Protein AF-A0A6J4XDN1-F1 (afdb_monomer_lite)

Foldseek 3Di:
DFFDFPDKDFLACLPPDPVQVQQAADCPDPLNNQAGDDQWDQPPPDIDGAQHLAAAPVSHRLVVCSCVVVVDRIDTDGPFAADQAPVDDDDDVVLCVFADDDDDDHDDGDVVSVVVVVVVCCVVPVDGDYNDHHPPSPDRDHDNSDD

Secondary structure (DSSP, 8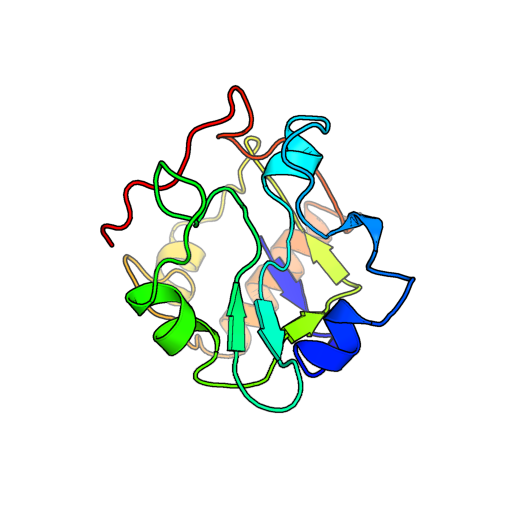-state):
-EEE--EEE-HHHHHH-GGGGGGS--TTS-HHHHH-S--EEE-SSSEEEPSSTTS-TTS---HHHHHHHTSS--EEE-SEEEE-GGG-----HHHHHHTPPPSSS-----HHHHHHHHHHHHHH--S-EE-S--TTTTS-----S--

Structure (mmCIF, N/CA/C/O backbone):
data_AF-A0A6J4XDN1-F1
#
_entry.id   AF-A0A6J4XDN1-F1
#
loop_
_atom_site.group_PDB
_atom_site.id
_atom_site.type_symbol
_atom_site.label_atom_id
_atom_site.label_alt_id
_atom_site.label_comp_id
_atom_site.label_asym_id
_atom_site.label_entity_id
_atom_site.label_seq_id
_atom_site.pdbx_PDB_ins_code
_atom_site.Cartn_x
_atom_site.Cartn_y
_atom_site.Cartn_z
_atom_site.occupancy
_atom_site.B_iso_or_equiv
_atom_site.auth_seq_id
_atom_site.auth_comp_id
_atom_site.auth_asym_id
_atom_site.auth_atom_id
_atom_site.pdbx_PDB_model_num
ATOM 1 N N . MET A 1 1 ? 3.852 0.617 -8.320 1.00 87.31 1 MET A N 1
ATOM 2 C CA . MET A 1 1 ? 4.754 0.298 -7.193 1.00 87.31 1 MET A CA 1
ATOM 3 C C . MET A 1 1 ? 5.442 -1.016 -7.495 1.00 87.31 1 MET A C 1
ATOM 5 O O . MET A 1 1 ? 4.834 -1.852 -8.152 1.00 87.31 1 MET A O 1
ATOM 9 N N . ILE A 1 2 ? 6.675 -1.185 -7.034 1.00 92.81 2 ILE A N 1
ATOM 10 C CA . ILE A 1 2 ? 7.429 -2.442 -7.093 1.00 92.81 2 ILE A CA 1
ATOM 11 C C . ILE A 1 2 ? 8.088 -2.615 -5.739 1.00 92.81 2 ILE A C 1
ATOM 13 O O . ILE A 1 2 ? 8.571 -1.631 -5.193 1.00 92.81 2 ILE A O 1
ATOM 17 N N . MET A 1 3 ? 8.082 -3.816 -5.177 1.00 95.38 3 MET A N 1
ATOM 18 C CA . MET A 1 3 ? 8.664 -4.064 -3.861 1.00 95.38 3 MET A CA 1
ATOM 19 C C . MET A 1 3 ? 9.142 -5.507 -3.742 1.00 95.38 3 MET A C 1
ATOM 21 O O . MET A 1 3 ? 8.497 -6.415 -4.270 1.00 95.38 3 MET A O 1
ATOM 25 N N . ARG A 1 4 ? 10.235 -5.722 -3.008 1.00 95.06 4 ARG A N 1
ATOM 26 C CA . ARG A 1 4 ? 10.609 -7.043 -2.492 1.00 95.06 4 ARG A CA 1
ATOM 27 C C . ARG A 1 4 ? 10.085 -7.181 -1.068 1.00 95.06 4 ARG A C 1
ATOM 29 O O . ARG A 1 4 ? 10.418 -6.366 -0.208 1.00 95.06 4 ARG A O 1
ATOM 36 N N . ILE A 1 5 ? 9.272 -8.203 -0.812 1.00 96.88 5 ILE A N 1
ATOM 37 C CA . ILE A 1 5 ? 8.761 -8.482 0.537 1.00 96.88 5 ILE A CA 1
ATOM 38 C C . ILE A 1 5 ? 9.956 -8.806 1.438 1.00 96.88 5 ILE A C 1
ATOM 40 O O . ILE A 1 5 ? 10.742 -9.699 1.130 1.00 96.88 5 ILE A O 1
ATOM 44 N N . SER A 1 6 ? 10.106 -8.046 2.518 1.00 97.50 6 SER A N 1
ATOM 45 C CA . SER A 1 6 ? 11.158 -8.221 3.523 1.00 97.50 6 SER A CA 1
ATOM 46 C C . SER A 1 6 ? 10.655 -9.020 4.723 1.00 97.50 6 SER A C 1
ATOM 48 O O . SER A 1 6 ? 11.388 -9.830 5.275 1.00 97.50 6 SER A O 1
ATOM 50 N N . GLU A 1 7 ? 9.396 -8.817 5.102 1.00 97.25 7 GLU A N 1
ATOM 51 C CA . GLU A 1 7 ? 8.758 -9.484 6.236 1.00 97.25 7 GLU A CA 1
ATOM 52 C C . GLU A 1 7 ? 7.245 -9.591 5.998 1.00 97.25 7 GLU A C 1
ATOM 54 O O . GLU A 1 7 ? 6.647 -8.815 5.241 1.00 97.25 7 GLU A O 1
ATOM 59 N N . LYS A 1 8 ? 6.633 -10.576 6.653 1.00 98.06 8 LYS A N 1
ATOM 60 C CA . LYS A 1 8 ? 5.185 -10.739 6.751 1.00 98.06 8 LYS A CA 1
ATOM 61 C C . LYS A 1 8 ? 4.832 -10.750 8.231 1.00 98.06 8 LYS A C 1
ATOM 63 O O . LYS A 1 8 ? 5.318 -11.623 8.944 1.00 98.06 8 LYS A O 1
ATOM 68 N N . ILE A 1 9 ? 3.988 -9.820 8.652 1.00 98.06 9 ILE A N 1
ATOM 69 C CA . ILE A 1 9 ? 3.528 -9.682 10.040 1.00 98.06 9 ILE A CA 1
ATOM 70 C C . ILE A 1 9 ? 1.999 -9.693 10.080 1.00 98.06 9 ILE A C 1
ATOM 72 O O . ILE A 1 9 ? 1.356 -9.530 9.048 1.00 98.06 9 ILE A O 1
ATOM 76 N N . SER A 1 10 ? 1.397 -9.903 11.240 1.00 98.19 10 SER A N 1
ATOM 77 C CA . SER A 1 10 ? -0.050 -9.768 11.443 1.00 98.19 10 SER A CA 1
ATOM 78 C C . SER A 1 10 ? -0.494 -8.300 11.436 1.00 98.19 10 SER A C 1
ATOM 80 O O . SER A 1 10 ? 0.301 -7.376 11.652 1.00 98.19 10 SER A O 1
ATOM 82 N N . PHE A 1 11 ? -1.795 -8.066 11.262 1.00 98.06 11 PHE A N 1
ATOM 83 C CA . PHE A 1 11 ? -2.387 -6.736 11.429 1.00 98.06 11 PHE A CA 1
ATOM 84 C C . PHE A 1 11 ? -2.148 -6.179 12.832 1.00 98.06 11 PHE A C 1
ATOM 86 O O . PHE A 1 11 ? -1.912 -4.982 12.983 1.00 98.06 11 PHE A O 1
ATOM 93 N N . ASN A 1 12 ? -2.181 -7.030 13.861 1.00 98.25 12 ASN A N 1
ATOM 94 C CA . ASN A 1 12 ? -1.966 -6.594 15.236 1.00 98.25 12 ASN A CA 1
ATOM 95 C C . ASN A 1 12 ? -0.505 -6.256 15.532 1.00 98.25 12 ASN A C 1
ATOM 97 O O . ASN A 1 12 ? -0.269 -5.275 16.236 1.00 98.25 12 ASN A O 1
ATOM 101 N N . GLU A 1 13 ? 0.461 -6.999 14.994 1.00 98.31 13 GLU A N 1
ATOM 102 C CA . GLU A 1 13 ? 1.877 -6.619 15.085 1.00 98.31 13 GLU A CA 1
ATOM 103 C C . GLU A 1 13 ? 2.107 -5.265 14.412 1.00 98.31 13 GLU A C 1
ATOM 105 O O . GLU A 1 13 ? 2.657 -4.361 15.037 1.00 98.31 13 GLU A O 1
ATOM 110 N N . TYR A 1 14 ? 1.581 -5.067 13.196 1.00 97.75 14 TYR A N 1
ATOM 111 C CA . TYR A 1 14 ? 1.659 -3.770 12.521 1.00 97.75 14 TYR A CA 1
ATOM 112 C C . TYR A 1 14 ? 1.000 -2.655 13.343 1.00 97.75 14 TYR A C 1
ATOM 114 O O . TYR A 1 14 ? 1.541 -1.560 13.481 1.00 97.75 14 TYR A O 1
ATOM 122 N N . TRP A 1 15 ? -0.200 -2.907 13.871 1.00 97.69 15 TRP A N 1
ATOM 123 C CA . TRP A 1 15 ? -0.992 -1.890 14.556 1.00 97.69 15 TRP A CA 1
ATOM 124 C C . TRP A 1 15 ? -0.369 -1.445 15.877 1.00 97.69 15 TRP A C 1
ATOM 126 O O . TRP A 1 15 ? -0.451 -0.264 16.218 1.00 97.69 15 TRP A O 1
ATOM 136 N N . HIS A 1 16 ? 0.227 -2.353 16.644 1.00 97.31 16 HIS A N 1
ATOM 137 C CA . HIS A 1 16 ? 0.764 -2.026 17.966 1.00 97.31 16 HIS A CA 1
ATOM 138 C C . HIS A 1 16 ? 2.236 -1.605 17.937 1.00 97.31 16 HIS A C 1
ATOM 140 O O . HIS A 1 16 ? 2.690 -0.994 18.902 1.00 97.31 16 HIS A O 1
ATOM 146 N N . ASP A 1 17 ? 2.964 -1.863 16.848 1.00 97.62 17 ASP A N 1
ATOM 147 C CA . ASP A 1 17 ? 4.356 -1.439 16.710 1.00 97.62 17 ASP A CA 1
ATOM 148 C C . ASP A 1 17 ? 4.465 0.100 16.552 1.00 97.62 17 ASP A C 1
ATOM 150 O O . ASP A 1 17 ? 3.938 0.682 15.590 1.00 97.62 17 ASP A O 1
ATOM 154 N N . PRO A 1 18 ? 5.176 0.797 17.466 1.00 97.19 18 PRO A N 1
ATOM 155 C CA . PRO A 1 18 ? 5.399 2.240 17.387 1.00 97.19 18 PRO A CA 1
ATOM 156 C C . PRO A 1 18 ? 6.046 2.711 16.077 1.00 97.19 18 PRO A C 1
ATOM 158 O O . PRO A 1 18 ? 5.798 3.844 15.654 1.00 97.19 18 PRO A O 1
ATOM 161 N N . LYS A 1 19 ? 6.826 1.857 15.398 1.00 95.69 19 LYS A N 1
ATOM 162 C CA . LYS A 1 19 ? 7.446 2.139 14.092 1.00 95.69 19 LYS A CA 1
ATOM 163 C C . LYS A 1 19 ? 6.413 2.551 13.042 1.00 95.69 19 LYS A C 1
ATOM 165 O O . LYS A 1 19 ? 6.706 3.387 12.186 1.00 95.69 19 LYS A O 1
ATOM 170 N N . TYR A 1 20 ? 5.197 2.010 13.122 1.00 95.19 20 TYR A N 1
ATOM 171 C CA . TYR A 1 20 ? 4.123 2.264 12.161 1.00 95.19 20 TYR A CA 1
ATOM 172 C C . TYR A 1 20 ? 3.054 3.231 12.685 1.00 95.19 20 TYR A C 1
ATOM 174 O O . TYR A 1 20 ? 2.052 3.465 12.013 1.00 95.19 20 TYR A O 1
ATOM 182 N N . ALA A 1 21 ? 3.259 3.868 13.843 1.00 93.44 21 ALA A N 1
ATOM 183 C CA . ALA A 1 21 ? 2.262 4.757 14.447 1.00 93.44 21 ALA A CA 1
ATOM 184 C C . ALA A 1 21 ? 1.830 5.905 13.516 1.00 93.44 21 ALA A C 1
ATOM 186 O O . ALA A 1 21 ? 0.653 6.256 13.460 1.00 93.44 21 ALA A O 1
ATOM 187 N N . THR A 1 22 ? 2.764 6.455 12.733 1.00 92.38 22 THR A N 1
ATOM 188 C CA . THR A 1 22 ? 2.488 7.536 11.767 1.00 92.38 22 THR A CA 1
ATOM 189 C C . THR A 1 22 ? 1.715 7.084 10.527 1.00 92.38 22 THR A C 1
ATOM 191 O O . THR A 1 22 ? 1.308 7.928 9.730 1.00 92.38 22 THR A O 1
ATOM 194 N N . LYS A 1 23 ? 1.528 5.770 10.355 1.00 93.12 23 LYS A N 1
ATOM 195 C CA . LYS A 1 23 ? 0.820 5.154 9.229 1.00 93.12 23 LYS A CA 1
ATOM 196 C C . LYS A 1 23 ? -0.660 4.913 9.508 1.00 93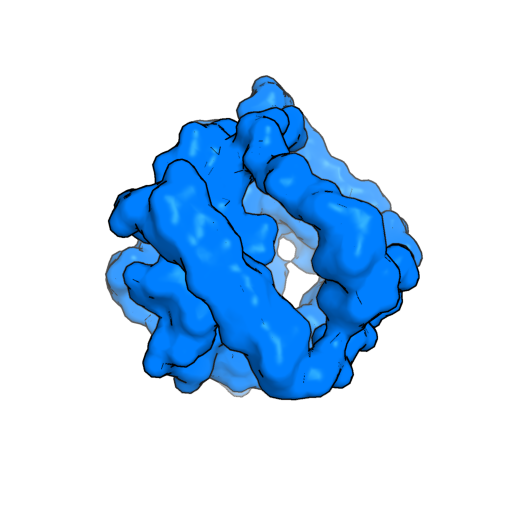.12 23 LYS A C 1
ATOM 198 O O . LYS A 1 23 ? -1.379 4.479 8.618 1.00 93.12 23 LYS A O 1
ATOM 203 N N . LYS A 1 24 ? -1.129 5.190 10.723 1.00 95.12 24 LYS A N 1
ATOM 204 C CA . LYS A 1 24 ? -2.551 5.114 11.066 1.00 95.12 24 LYS A CA 1
ATOM 205 C C . LYS A 1 24 ? -3.285 6.356 10.555 1.00 95.12 24 LYS A C 1
ATOM 207 O O . LYS A 1 24 ? -2.698 7.445 10.590 1.00 95.12 24 LYS A O 1
ATOM 212 N N . PRO A 1 25 ? -4.543 6.222 10.108 1.00 95.00 25 PRO A N 1
ATOM 213 C CA . PRO A 1 25 ? -5.315 7.366 9.662 1.00 95.00 25 PRO A CA 1
ATOM 214 C C . PRO A 1 25 ? -5.597 8.334 10.821 1.00 95.00 25 PRO A C 1
ATOM 216 O O . PRO A 1 25 ? -5.845 7.926 11.956 1.00 95.00 25 PRO A O 1
ATOM 219 N N . VAL A 1 26 ? -5.560 9.633 10.529 1.00 94.75 26 VAL A N 1
ATOM 220 C CA . VAL A 1 26 ? -5.912 10.726 11.445 1.00 94.75 26 VAL A CA 1
ATOM 221 C C . VAL A 1 26 ? -6.788 11.711 10.678 1.00 94.75 26 VAL A C 1
ATOM 223 O O . VAL A 1 26 ? -6.288 12.503 9.879 1.00 94.75 26 VAL A O 1
ATOM 226 N N . MET A 1 27 ? -8.099 11.652 10.914 1.00 93.38 27 MET A N 1
ATOM 227 C CA . MET A 1 27 ? -9.107 12.356 10.105 1.00 93.38 27 MET A CA 1
ATOM 228 C C . MET A 1 27 ? -9.089 13.879 10.261 1.00 93.38 27 MET A C 1
ATOM 230 O O . MET A 1 27 ? -9.509 14.597 9.363 1.00 93.38 27 MET A O 1
ATOM 234 N N . ASN A 1 28 ? -8.546 14.385 11.368 1.00 92.69 28 ASN A N 1
ATOM 235 C CA . ASN A 1 28 ? -8.267 15.808 11.584 1.00 92.69 28 ASN A CA 1
ATOM 236 C C . ASN A 1 28 ? -6.796 16.177 11.295 1.00 92.69 28 ASN A C 1
ATOM 238 O O . ASN A 1 28 ? -6.307 17.209 11.754 1.00 92.69 28 ASN A O 1
ATOM 242 N N . GLY A 1 29 ? -6.063 15.304 10.602 1.00 90.75 29 GLY A N 1
ATOM 243 C CA . GLY A 1 29 ? -4.655 15.474 10.262 1.00 90.75 29 GLY A CA 1
ATOM 244 C C . GLY A 1 29 ? -4.429 16.118 8.894 1.00 90.75 29 GLY A C 1
ATOM 245 O O . GLY A 1 29 ? -5.334 16.642 8.255 1.00 90.75 29 GLY A O 1
ATOM 246 N N . SER A 1 30 ? -3.180 16.059 8.421 1.00 91.00 30 SER A N 1
ATOM 247 C CA . SER A 1 30 ? -2.863 16.422 7.037 1.00 91.00 30 SER A CA 1
ATOM 248 C C . SER A 1 30 ? -3.494 15.437 6.054 1.00 91.00 30 SER A C 1
ATOM 250 O O . SER A 1 30 ? -3.757 14.292 6.417 1.00 91.00 30 SER A O 1
ATOM 252 N N . LEU A 1 31 ? -3.630 15.836 4.785 1.00 89.25 31 LEU A N 1
ATOM 253 C CA . LEU A 1 31 ? -4.193 14.986 3.731 1.00 89.25 31 LEU A CA 1
ATOM 254 C C . LEU A 1 31 ? -3.583 13.575 3.733 1.00 89.25 31 LEU A C 1
ATOM 256 O O . LEU A 1 31 ? -4.302 12.590 3.819 1.00 89.25 31 LEU A O 1
ATOM 260 N N . LYS A 1 32 ? -2.249 13.475 3.769 1.00 87.81 32 LYS A N 1
ATOM 261 C CA . LYS A 1 32 ? -1.529 12.194 3.848 1.00 87.81 32 LYS A CA 1
ATOM 262 C C . LYS A 1 32 ? -1.912 11.354 5.070 1.00 87.81 32 LYS A C 1
ATOM 264 O O . LYS A 1 32 ? -2.006 10.135 4.963 1.00 87.81 32 LYS A O 1
ATOM 269 N N . LYS A 1 33 ? -2.122 11.991 6.223 1.00 91.12 33 LYS A N 1
ATOM 270 C CA . LYS A 1 33 ? -2.542 11.297 7.442 1.00 91.12 33 LYS A CA 1
ATOM 271 C C . LYS A 1 33 ? -4.002 10.858 7.387 1.00 91.12 33 LYS A C 1
ATOM 273 O O . LYS A 1 33 ? -4.311 9.871 8.024 1.00 91.12 33 LYS A O 1
ATOM 278 N N . MET A 1 34 ? -4.888 11.529 6.655 1.00 91.19 34 MET A N 1
ATOM 279 C CA . MET A 1 34 ? -6.301 11.124 6.574 1.00 91.19 34 MET A CA 1
ATOM 280 C C . MET A 1 34 ? -6.501 9.795 5.829 1.00 91.19 34 MET A C 1
ATOM 282 O O . MET A 1 34 ? -7.434 9.057 6.131 1.00 91.19 34 MET A O 1
ATOM 286 N N . TYR A 1 35 ? -5.624 9.472 4.875 1.00 89.56 35 TYR A N 1
ATOM 287 C CA . TYR A 1 35 ? -5.665 8.183 4.181 1.00 89.56 35 TYR A CA 1
ATOM 288 C C . TYR A 1 35 ? -5.102 7.050 5.050 1.00 89.56 35 TYR A C 1
ATOM 290 O O . TYR A 1 35 ? -5.761 6.025 5.209 1.00 89.56 35 TYR A O 1
ATOM 298 N N . GLY A 1 36 ? -3.919 7.255 5.648 1.00 90.69 36 GLY A N 1
ATOM 299 C CA . GLY A 1 36 ? -3.191 6.190 6.346 1.00 90.69 36 GLY A CA 1
ATOM 300 C C . GLY A 1 36 ? -2.757 5.046 5.413 1.00 90.69 36 GLY A C 1
ATOM 301 O O . GLY A 1 36 ? -3.027 5.071 4.215 1.00 90.69 36 GLY A O 1
ATOM 302 N N . ASP A 1 37 ? -2.079 4.045 5.977 1.00 89.88 37 ASP A N 1
ATOM 303 C CA . ASP A 1 37 ? -1.675 2.821 5.271 1.00 89.88 37 ASP A CA 1
ATOM 304 C C . ASP A 1 37 ? -2.444 1.596 5.805 1.00 89.88 37 ASP A C 1
ATOM 306 O O . ASP A 1 37 ? -2.956 0.804 5.019 1.00 89.88 37 ASP A O 1
ATOM 310 N N . ASN A 1 38 ? -2.548 1.434 7.135 1.00 93.56 38 ASN A N 1
ATOM 311 C CA . ASN A 1 38 ? -3.339 0.369 7.763 1.00 93.56 38 ASN A CA 1
ATOM 312 C C . ASN A 1 38 ? -4.505 0.965 8.557 1.00 93.56 38 ASN A C 1
ATOM 314 O O . ASN A 1 38 ? -4.313 1.859 9.383 1.00 93.56 38 ASN A O 1
ATOM 318 N N . ILE A 1 39 ? -5.695 0.416 8.333 1.00 96.06 39 ILE A N 1
ATOM 319 C CA . ILE A 1 39 ? -6.956 0.848 8.946 1.00 96.06 39 ILE A CA 1
ATOM 320 C C . ILE A 1 39 ? -7.624 -0.270 9.757 1.00 96.06 39 ILE A C 1
ATOM 322 O O . ILE A 1 39 ? -8.714 -0.064 10.288 1.00 96.06 39 ILE A O 1
ATOM 326 N N . TYR A 1 40 ? -6.985 -1.440 9.854 1.00 97.31 40 TYR A N 1
ATOM 327 C CA . TYR A 1 40 ? -7.539 -2.626 10.495 1.00 97.31 40 TYR A CA 1
ATOM 328 C C . TYR A 1 40 ? -6.690 -3.094 11.676 1.00 97.31 40 TYR A C 1
ATOM 330 O O . TYR A 1 40 ? -5.457 -3.093 11.628 1.00 97.31 40 TYR A O 1
ATOM 338 N N . HIS A 1 41 ? -7.362 -3.557 12.727 1.00 97.50 41 HIS A N 1
ATOM 339 C CA . HIS A 1 41 ? -6.749 -4.324 13.810 1.00 97.50 41 HIS A CA 1
ATOM 340 C C . HIS A 1 41 ? -7.779 -5.240 14.478 1.00 97.50 41 HIS A C 1
ATOM 342 O O . HIS A 1 41 ? -8.987 -5.047 14.333 1.00 97.50 41 HIS A O 1
ATOM 348 N N . HIS A 1 42 ? -7.322 -6.237 15.229 1.00 97.31 42 HIS A N 1
ATOM 349 C CA . HIS A 1 42 ? -8.187 -7.136 15.986 1.00 97.31 42 HIS A CA 1
ATOM 350 C C . HIS A 1 42 ? -8.088 -6.823 17.481 1.00 97.31 42 HIS A C 1
ATOM 352 O O . HIS A 1 42 ? -6.997 -6.795 18.047 1.00 97.31 42 HIS A O 1
ATOM 358 N N . ASN A 1 43 ? -9.218 -6.613 18.154 1.00 96.50 43 ASN A N 1
ATOM 359 C CA . ASN A 1 43 ? -9.230 -6.250 19.580 1.00 96.50 43 ASN A CA 1
ATOM 360 C C . ASN A 1 43 ? -9.294 -7.457 20.540 1.00 96.50 43 ASN A C 1
ATOM 362 O O . ASN A 1 43 ? -9.539 -7.286 21.729 1.00 96.50 43 ASN A O 1
ATOM 366 N N . GLY A 1 44 ? -9.136 -8.674 20.018 1.00 95.06 44 GLY A N 1
ATOM 367 C CA . GLY A 1 44 ? -9.279 -9.931 20.763 1.00 95.06 44 GLY A CA 1
ATOM 368 C C . GLY A 1 44 ? -10.675 -10.552 20.670 1.00 95.06 44 GLY A C 1
ATOM 369 O O . GLY A 1 44 ? -10.819 -11.743 20.911 1.00 95.06 44 GLY A O 1
ATOM 370 N N . THR A 1 45 ? -11.690 -9.791 20.254 1.00 96.12 45 THR A N 1
ATOM 371 C CA . THR A 1 45 ? -13.063 -10.289 20.045 1.00 96.12 45 THR A CA 1
ATOM 372 C C . THR A 1 45 ? -13.518 -10.164 18.596 1.00 96.12 45 THR A C 1
ATOM 374 O O . THR A 1 45 ? -14.208 -11.042 18.087 1.00 96.12 45 THR A O 1
ATOM 377 N N . LYS A 1 46 ? -13.173 -9.059 17.934 1.00 96.06 46 LYS A N 1
ATOM 378 C CA . LYS A 1 46 ? -13.572 -8.783 16.557 1.00 96.06 46 LYS A CA 1
ATOM 379 C C . LYS A 1 46 ? -12.537 -7.936 15.830 1.00 96.06 46 LYS A C 1
ATOM 381 O O . LYS A 1 46 ? -11.747 -7.211 16.443 1.00 96.06 46 LYS A O 1
ATOM 386 N N . TRP A 1 47 ? -12.611 -7.992 14.506 1.00 97.94 47 TRP A N 1
ATOM 387 C CA . TRP A 1 47 ? -11.943 -7.039 13.633 1.00 97.94 47 TRP A CA 1
ATOM 388 C C . TRP A 1 47 ? -12.557 -5.647 13.789 1.00 97.94 47 TRP A C 1
ATOM 390 O O . TRP A 1 47 ? -13.776 -5.490 13.887 1.00 97.94 47 TRP A O 1
ATOM 400 N N . ILE A 1 48 ? -11.690 -4.643 13.812 1.00 97.75 48 ILE A N 1
ATOM 401 C CA . ILE A 1 48 ? -12.015 -3.226 13.897 1.00 97.75 48 ILE A CA 1
ATOM 402 C C . ILE A 1 48 ? -11.460 -2.552 12.648 1.00 97.75 48 ILE A C 1
ATOM 404 O O . ILE A 1 48 ? -10.285 -2.725 12.331 1.00 97.75 48 ILE A O 1
ATOM 408 N N . GLN A 1 49 ? -12.304 -1.772 11.976 1.00 97.12 49 GLN A N 1
ATOM 409 C CA . GLN A 1 49 ? -11.885 -0.763 11.008 1.00 97.12 49 GLN A CA 1
ATOM 410 C C . GLN A 1 49 ? -11.967 0.601 11.690 1.00 97.12 49 GLN A C 1
ATOM 412 O O . GLN A 1 49 ? -13.017 0.941 12.239 1.00 97.12 49 GLN A O 1
ATOM 417 N N . VAL A 1 50 ? -10.884 1.371 11.675 1.00 96.00 50 VAL A N 1
ATOM 418 C CA . VAL A 1 50 ? -10.911 2.761 12.151 1.00 96.00 50 VAL A CA 1
ATOM 419 C C . VAL A 1 50 ? -11.429 3.708 11.069 1.00 96.00 50 VAL A C 1
ATOM 421 O O . VAL A 1 50 ? -11.364 3.393 9.879 1.00 96.00 50 VAL A O 1
ATOM 424 N N . ASP A 1 51 ? -11.917 4.881 11.482 1.00 95.44 51 ASP A N 1
ATOM 425 C CA . ASP A 1 51 ? -12.359 5.911 10.540 1.00 95.44 51 ASP A CA 1
ATOM 426 C C . ASP A 1 51 ? -11.219 6.315 9.587 1.00 95.44 51 ASP A C 1
ATOM 428 O O . ASP A 1 51 ? -10.105 6.622 10.019 1.00 95.44 51 ASP A O 1
ATOM 432 N N . SER A 1 52 ? -11.491 6.241 8.284 1.00 93.81 52 SER A N 1
ATOM 433 C CA . SER A 1 52 ? -10.505 6.404 7.217 1.00 93.81 52 SER A CA 1
ATOM 434 C C . SER A 1 52 ? -11.159 6.705 5.868 1.00 93.81 52 SER A C 1
ATOM 436 O O . SER A 1 52 ? -12.378 6.630 5.716 1.00 93.81 52 SER A O 1
ATOM 438 N N . HIS A 1 53 ? -10.340 6.945 4.840 1.00 91.50 53 HIS A N 1
ATOM 439 C CA . HIS A 1 53 ? -10.780 7.006 3.441 1.00 91.50 53 HIS A CA 1
ATOM 440 C C . HIS A 1 53 ? -11.734 5.860 3.035 1.00 91.50 53 HIS A C 1
ATOM 442 O O . HIS A 1 53 ? -12.658 6.104 2.269 1.00 91.50 53 HIS A O 1
ATOM 448 N N . HIS A 1 54 ? -11.558 4.642 3.564 1.00 92.25 54 HIS A N 1
ATOM 449 C CA . HIS A 1 54 ? -12.363 3.460 3.211 1.00 92.25 54 HIS A CA 1
ATOM 450 C C . HIS A 1 54 ? -13.557 3.183 4.143 1.00 92.25 54 HIS A C 1
ATOM 452 O O . HIS A 1 54 ? -14.185 2.123 4.039 1.00 92.25 54 HIS A O 1
ATOM 458 N N . SER A 1 55 ? -13.858 4.091 5.070 1.00 93.62 55 SER A N 1
ATOM 459 C CA . SER A 1 55 ? -15.092 4.051 5.862 1.00 93.62 55 SER A CA 1
ATOM 460 C C . SER A 1 55 ? -16.273 4.625 5.077 1.00 93.62 55 SER A C 1
ATOM 462 O O . SER A 1 55 ? -16.081 5.366 4.112 1.00 93.62 55 SER A O 1
ATOM 464 N N . LEU A 1 56 ? -17.495 4.310 5.514 1.00 93.12 56 LEU A N 1
ATOM 465 C CA . LEU A 1 56 ? -18.716 4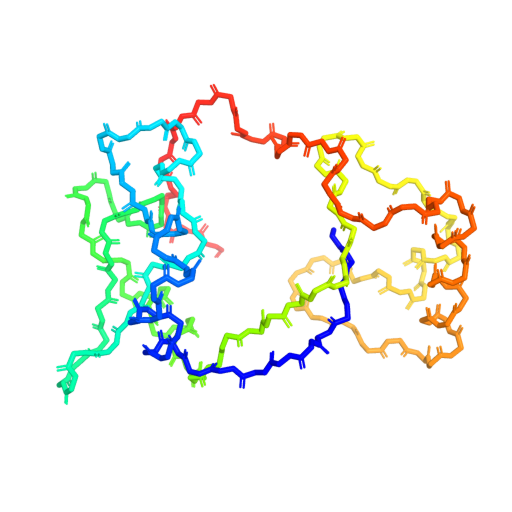.937 5.006 1.00 93.12 56 LEU A CA 1
ATOM 466 C C . LEU A 1 56 ? -18.724 6.447 5.303 1.00 93.12 56 LEU A C 1
ATOM 468 O O . LEU A 1 56 ? -17.872 6.961 6.032 1.00 93.12 56 LEU A O 1
ATOM 472 N N . GLU A 1 57 ? -19.680 7.172 4.720 1.00 90.75 57 GLU A N 1
ATOM 473 C CA . GLU A 1 57 ? -19.744 8.638 4.799 1.00 90.75 57 GLU A CA 1
ATOM 474 C C . GLU A 1 57 ? -19.756 9.164 6.246 1.00 90.75 57 GLU A C 1
ATOM 476 O O . GLU A 1 57 ? -19.068 10.137 6.561 1.00 90.75 57 GLU A O 1
ATOM 481 N N . ASP A 1 58 ? -20.445 8.453 7.141 1.00 91.69 58 ASP A N 1
ATOM 482 C CA . ASP A 1 58 ? -20.536 8.732 8.579 1.00 91.69 58 ASP A CA 1
ATOM 483 C C . ASP A 1 58 ? -19.310 8.265 9.395 1.00 91.69 58 ASP A C 1
ATOM 485 O O . ASP A 1 58 ? -19.285 8.401 10.618 1.00 91.69 58 ASP A O 1
ATOM 489 N N . GLY A 1 59 ? -18.289 7.712 8.734 1.00 92.12 59 GLY A N 1
ATOM 490 C CA . GLY A 1 59 ? -17.087 7.148 9.348 1.00 92.12 59 GLY A CA 1
ATOM 491 C C . GLY A 1 59 ? -17.245 5.710 9.850 1.00 92.12 59 GLY A C 1
ATOM 492 O O . GLY A 1 59 ? -16.273 5.127 10.342 1.00 92.12 59 GLY A O 1
ATOM 493 N N . SER A 1 60 ? -18.428 5.103 9.709 1.00 94.44 60 SER A N 1
ATOM 494 C CA . SER A 1 60 ? -18.660 3.721 10.131 1.00 94.44 60 SER A CA 1
ATOM 495 C C . SER A 1 60 ? -17.946 2.698 9.224 1.00 94.44 60 SER A C 1
ATOM 497 O O . SER A 1 60 ? -17.625 2.992 8.066 1.00 94.44 60 SER A O 1
ATOM 499 N N . PRO A 1 61 ? -17.644 1.484 9.729 1.00 95.12 61 PRO A N 1
ATOM 500 C CA . PRO A 1 61 ? -16.942 0.463 8.955 1.00 95.12 61 PRO A CA 1
ATOM 501 C C . PRO A 1 61 ? -17.685 0.019 7.691 1.00 95.12 61 PRO A C 1
ATOM 503 O O . PRO A 1 61 ? -18.877 -0.290 7.724 1.00 95.12 61 PRO A O 1
ATOM 506 N N . ASN A 1 62 ? -16.944 -0.172 6.602 1.00 94.75 62 ASN A N 1
ATOM 507 C CA . ASN A 1 62 ? -17.426 -0.919 5.449 1.00 94.75 62 ASN A CA 1
ATOM 508 C C . ASN A 1 62 ? -17.239 -2.424 5.712 1.00 94.75 62 ASN A C 1
ATOM 510 O O . ASN A 1 62 ? -16.172 -2.994 5.484 1.00 94.75 62 ASN A O 1
ATOM 514 N N . VAL A 1 63 ? -18.296 -3.087 6.192 1.00 93.69 63 VAL A N 1
ATOM 515 C CA . VAL A 1 63 ? -18.265 -4.507 6.599 1.00 93.69 63 VAL A CA 1
ATOM 516 C C . VAL A 1 63 ? -17.866 -5.447 5.454 1.00 93.69 63 VAL A C 1
ATOM 518 O O . VAL A 1 63 ? -17.235 -6.480 5.698 1.00 93.69 63 VAL A O 1
ATOM 521 N N . HIS A 1 64 ? -18.211 -5.106 4.207 1.00 92.81 64 HIS A N 1
ATOM 522 C CA . HIS A 1 64 ? -17.818 -5.898 3.043 1.00 92.81 64 HIS A CA 1
ATOM 523 C C . HIS A 1 64 ? -16.293 -5.911 2.880 1.00 92.81 64 HIS A C 1
ATOM 525 O O . HIS A 1 64 ? -15.702 -6.992 2.806 1.00 92.81 64 HIS A O 1
ATOM 531 N N . ASN A 1 65 ? -15.672 -4.727 2.883 1.00 92.94 65 ASN A N 1
ATOM 532 C CA . ASN A 1 65 ? -14.221 -4.578 2.764 1.00 92.94 65 ASN A CA 1
ATOM 533 C C . ASN A 1 65 ? -13.504 -5.166 3.973 1.00 92.94 65 ASN A C 1
ATOM 53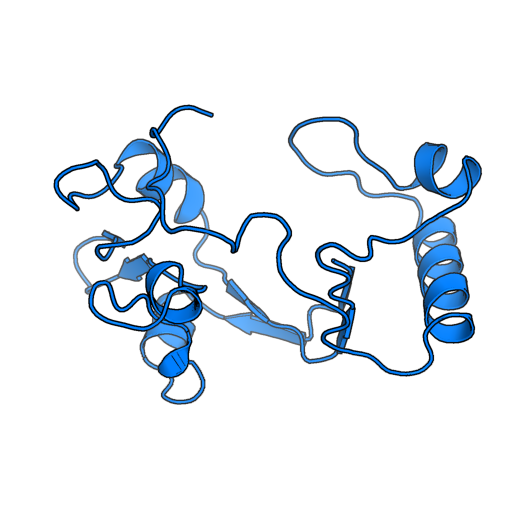5 O O . ASN A 1 65 ? -12.591 -5.962 3.790 1.00 92.94 65 ASN A O 1
ATOM 539 N N . LEU A 1 66 ? -13.989 -4.883 5.187 1.00 95.25 66 LEU A N 1
ATOM 540 C CA . LEU A 1 66 ? -13.424 -5.426 6.421 1.00 95.25 66 LEU A CA 1
ATOM 541 C C . LEU A 1 66 ? -13.258 -6.945 6.328 1.00 95.25 66 LEU A C 1
ATOM 543 O O . LEU A 1 66 ? -12.159 -7.452 6.496 1.00 95.25 66 LEU A O 1
ATOM 547 N N . ARG A 1 67 ? -14.327 -7.676 5.986 1.00 94.56 67 ARG A N 1
ATOM 548 C CA . ARG A 1 67 ? -14.284 -9.142 5.878 1.00 94.56 67 ARG A CA 1
ATOM 549 C C . ARG A 1 67 ? -13.342 -9.629 4.776 1.00 94.56 67 ARG A C 1
ATOM 551 O O . ARG A 1 67 ? -12.714 -10.673 4.931 1.00 94.56 67 ARG A O 1
ATOM 558 N N . LYS A 1 68 ? -13.307 -8.937 3.637 1.00 93.12 68 LYS A N 1
ATOM 559 C CA . LYS A 1 68 ? -12.475 -9.320 2.491 1.00 93.12 68 LYS A CA 1
ATOM 560 C C . LYS A 1 68 ? -10.994 -9.113 2.804 1.00 93.12 68 LYS A C 1
ATOM 562 O O . LYS A 1 68 ? -10.201 -10.034 2.614 1.00 93.12 68 LYS A O 1
ATOM 567 N N . ASP A 1 69 ? -10.653 -7.946 3.331 1.00 94.12 69 ASP A N 1
ATOM 568 C CA . ASP A 1 69 ? -9.278 -7.518 3.574 1.00 94.12 69 ASP A CA 1
ATOM 569 C C . ASP A 1 69 ? -8.662 -8.224 4.786 1.00 94.12 69 ASP A C 1
ATOM 571 O O . ASP A 1 69 ? -7.467 -8.504 4.784 1.00 94.12 69 ASP A O 1
ATOM 575 N N . THR A 1 70 ? -9.470 -8.592 5.789 1.00 96.12 70 THR A N 1
ATOM 576 C CA . THR A 1 70 ? -9.007 -9.347 6.966 1.00 96.12 70 THR A CA 1
ATOM 577 C C . THR A 1 70 ? -9.217 -10.859 6.850 1.00 96.12 70 THR A C 1
ATOM 579 O O . THR A 1 70 ? -9.079 -11.589 7.833 1.00 96.12 70 THR A O 1
ATOM 582 N N . SER A 1 71 ? -9.519 -11.361 5.646 1.00 95.81 71 SER A N 1
ATOM 583 C CA . SER A 1 71 ? -9.645 -12.805 5.385 1.00 95.81 71 SER A CA 1
ATOM 584 C C . SER A 1 71 ? -8.332 -13.573 5.581 1.00 95.81 71 SER A C 1
ATOM 586 O O . SER A 1 71 ? -8.349 -14.778 5.831 1.00 95.81 71 SER A O 1
ATOM 588 N N . VAL A 1 72 ? -7.198 -12.872 5.505 1.00 95.81 72 VAL A N 1
ATOM 589 C CA . VAL A 1 72 ? -5.867 -13.376 5.840 1.00 95.81 72 VAL A CA 1
ATOM 590 C C . VAL A 1 72 ? -5.203 -12.370 6.771 1.00 95.81 72 VAL A C 1
ATOM 592 O O . VAL A 1 72 ? -5.077 -11.199 6.425 1.00 95.81 72 VAL A O 1
ATOM 595 N N . ASP A 1 73 ? -4.736 -12.825 7.933 1.00 96.81 73 ASP A N 1
ATOM 596 C CA . ASP A 1 73 ? -4.007 -11.980 8.884 1.00 96.81 73 ASP A CA 1
ATOM 597 C C . ASP A 1 73 ? -2.538 -11.824 8.458 1.00 96.81 73 ASP A C 1
ATOM 599 O O . ASP A 1 73 ? -1.635 -12.493 8.966 1.00 96.81 73 ASP A O 1
ATOM 603 N N . ALA A 1 74 ? -2.312 -11.009 7.426 1.00 96.81 74 ALA A N 1
ATOM 604 C CA . ALA A 1 74 ? -0.986 -10.751 6.886 1.00 96.81 74 ALA A CA 1
ATOM 605 C C . ALA A 1 74 ? -0.862 -9.341 6.296 1.00 96.81 74 ALA A C 1
ATOM 607 O O . ALA A 1 74 ? -1.531 -8.987 5.328 1.00 96.81 74 ALA A O 1
ATOM 608 N N . VAL A 1 75 ? 0.102 -8.590 6.813 1.00 96.88 75 VAL A N 1
ATOM 609 C CA . VAL A 1 75 ? 0.617 -7.337 6.270 1.00 96.88 75 VAL A CA 1
ATOM 610 C C . VAL A 1 75 ? 2.027 -7.591 5.736 1.00 96.88 75 VAL A C 1
ATOM 612 O O . VAL A 1 75 ? 2.879 -8.159 6.422 1.00 96.88 75 VAL A O 1
ATOM 615 N N . LEU A 1 76 ? 2.273 -7.191 4.488 1.00 96.75 76 LEU A N 1
ATOM 616 C CA . LEU A 1 76 ? 3.561 -7.359 3.814 1.00 96.75 76 LEU A CA 1
ATOM 617 C C . LEU A 1 76 ? 4.378 -6.074 3.930 1.00 96.75 76 LEU A C 1
ATOM 619 O O . LEU A 1 76 ? 3.950 -5.028 3.444 1.00 96.75 76 LEU A O 1
ATOM 623 N N . ILE A 1 77 ? 5.570 -6.153 4.516 1.00 97.06 77 ILE A N 1
ATOM 624 C CA . ILE A 1 77 ? 6.476 -5.005 4.629 1.00 97.06 77 ILE A CA 1
ATOM 625 C C . ILE A 1 77 ? 7.643 -5.186 3.671 1.00 97.06 77 ILE A C 1
ATOM 627 O O . ILE A 1 77 ? 8.101 -6.298 3.395 1.00 97.06 77 ILE A O 1
ATOM 631 N N . SER A 1 78 ? 8.140 -4.065 3.165 1.00 96.31 78 SER A N 1
ATOM 632 C CA . SER A 1 78 ? 9.311 -4.015 2.310 1.00 96.31 78 SER A CA 1
ATOM 633 C C . SER A 1 78 ? 10.211 -2.855 2.699 1.00 96.31 78 SER A C 1
ATOM 635 O O . SER A 1 78 ? 9.750 -1.723 2.839 1.00 96.31 78 SER A O 1
ATOM 637 N N . ASN A 1 79 ? 11.504 -3.145 2.804 1.00 95.19 79 ASN A N 1
ATOM 638 C CA . ASN A 1 79 ? 12.557 -2.138 2.906 1.00 95.19 79 ASN A CA 1
ATOM 639 C C . ASN A 1 79 ? 13.145 -1.779 1.528 1.00 95.19 79 ASN A C 1
ATOM 641 O O . ASN A 1 79 ? 13.993 -0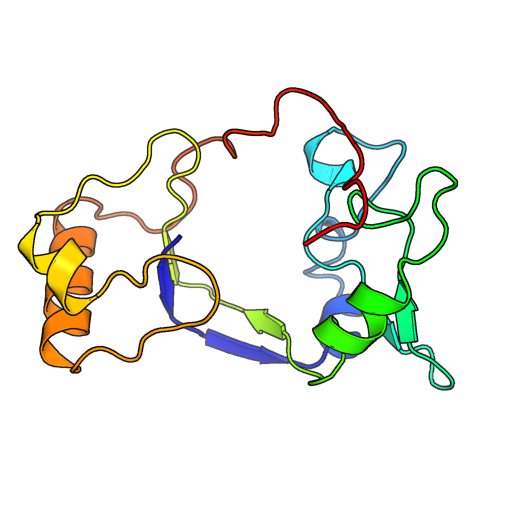.899 1.429 1.00 95.19 79 ASN A O 1
ATOM 645 N N . GLU A 1 80 ? 12.689 -2.441 0.463 1.00 96.00 80 GLU A N 1
ATOM 646 C CA . GLU A 1 80 ? 13.216 -2.321 -0.896 1.00 96.00 80 GLU A CA 1
ATOM 647 C C . GLU A 1 80 ? 12.078 -2.174 -1.897 1.00 96.00 80 GLU A C 1
ATOM 649 O O . GLU A 1 80 ? 11.481 -3.154 -2.358 1.00 96.00 80 GLU A O 1
ATOM 654 N N . TYR A 1 81 ? 11.766 -0.925 -2.225 1.00 96.38 81 TYR A N 1
ATOM 655 C CA . TYR A 1 81 ? 10.625 -0.599 -3.063 1.00 96.38 81 TYR A CA 1
ATOM 656 C C . TYR A 1 81 ? 10.897 0.574 -4.001 1.00 96.38 81 TYR A C 1
ATOM 658 O O . TYR A 1 81 ? 11.773 1.397 -3.769 1.00 96.38 81 TYR A O 1
ATOM 666 N N . TYR A 1 82 ? 10.083 0.669 -5.046 1.00 95.94 82 TYR A N 1
ATOM 667 C CA . TYR A 1 82 ? 9.966 1.801 -5.953 1.00 95.94 82 TYR A CA 1
ATOM 668 C C . TYR A 1 82 ? 8.509 2.266 -5.970 1.00 95.94 82 TYR A C 1
ATOM 670 O O . TYR A 1 82 ? 7.602 1.528 -6.382 1.00 95.94 82 TYR A O 1
ATOM 678 N N . TYR A 1 83 ? 8.270 3.504 -5.545 1.00 94.50 83 TYR A N 1
ATOM 679 C CA . TYR A 1 83 ? 6.968 4.157 -5.622 1.00 94.50 83 TYR A CA 1
ATOM 680 C C . TYR A 1 83 ? 7.038 5.351 -6.573 1.00 94.50 83 TYR A C 1
ATOM 682 O O . TYR A 1 83 ? 7.559 6.400 -6.218 1.00 94.50 83 TYR A O 1
ATOM 690 N N . PHE A 1 84 ? 6.512 5.178 -7.787 1.00 94.62 84 PHE A N 1
ATOM 691 C CA . PHE A 1 84 ? 6.578 6.194 -8.843 1.00 94.62 84 PHE A CA 1
ATOM 692 C C . PHE A 1 84 ? 5.494 7.274 -8.766 1.00 94.62 84 PHE A C 1
ATOM 694 O O . PHE A 1 84 ? 5.633 8.292 -9.434 1.00 94.62 84 PHE A O 1
ATOM 701 N N . GLY A 1 85 ? 4.424 7.067 -7.990 1.00 93.31 85 GLY A N 1
ATOM 702 C CA . GLY A 1 85 ? 3.327 8.033 -7.891 1.00 93.31 85 GLY A CA 1
ATOM 703 C C . GLY A 1 85 ? 2.815 8.507 -9.260 1.00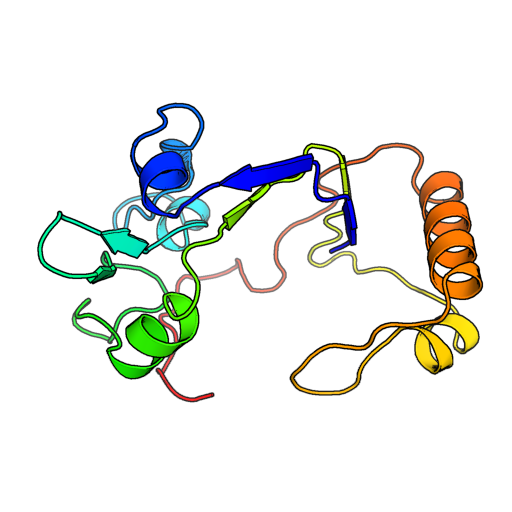 93.31 85 GLY A C 1
ATOM 704 O O . GLY A 1 85 ? 2.711 7.719 -10.206 1.00 93.31 85 GLY A O 1
ATOM 705 N N . LYS A 1 86 ? 2.543 9.811 -9.375 1.00 92.56 86 LYS A N 1
ATOM 706 C CA . LYS A 1 86 ? 2.108 10.493 -10.607 1.00 92.56 86 LYS A CA 1
ATOM 707 C C . LYS A 1 86 ? 3.156 10.516 -11.725 1.00 92.56 86 LYS A C 1
ATOM 709 O O . LYS A 1 86 ? 2.781 10.703 -12.876 1.00 92.56 86 LYS A O 1
ATOM 714 N N . LYS A 1 87 ? 4.442 10.298 -11.423 1.00 91.44 87 LYS A N 1
ATOM 715 C CA . LYS A 1 87 ? 5.502 10.225 -12.442 1.00 91.44 87 LYS A CA 1
ATOM 716 C C . LYS A 1 87 ? 5.342 9.005 -13.345 1.00 91.44 87 LYS A C 1
ATOM 718 O O . LYS A 1 87 ? 5.754 9.046 -14.500 1.00 91.44 87 LYS A O 1
ATOM 723 N N . THR A 1 88 ? 4.702 7.949 -12.833 1.00 88.31 88 THR A N 1
ATOM 724 C CA . THR A 1 88 ? 4.517 6.654 -13.504 1.00 88.31 88 THR A CA 1
ATOM 725 C C . THR A 1 88 ? 5.839 5.983 -13.913 1.00 88.31 88 THR A C 1
ATOM 727 O O . THR A 1 88 ? 6.929 6.527 -13.732 1.00 88.31 88 THR A O 1
ATOM 730 N N . LEU A 1 89 ? 5.755 4.742 -14.395 1.00 90.06 89 LEU A N 1
ATOM 731 C CA . LEU A 1 89 ? 6.889 4.004 -14.941 1.00 90.06 89 LEU A CA 1
ATOM 732 C C . LEU A 1 89 ? 6.539 3.564 -16.358 1.00 90.06 89 LEU A C 1
ATOM 734 O O . LEU A 1 89 ? 5.688 2.696 -16.545 1.00 90.06 89 LEU A O 1
ATOM 738 N N . GLU A 1 90 ? 7.236 4.125 -17.336 1.00 88.94 90 GLU A N 1
ATOM 739 C CA . GLU A 1 90 ? 7.173 3.643 -18.711 1.00 88.94 90 GLU A CA 1
ATOM 740 C C . GLU A 1 90 ? 7.980 2.348 -18.844 1.00 88.94 90 GLU A C 1
ATOM 742 O O . GLU A 1 90 ? 9.178 2.311 -18.538 1.00 88.94 90 GLU A O 1
ATOM 747 N N . ILE A 1 91 ? 7.305 1.294 -19.303 1.00 90.75 91 ILE A N 1
ATOM 748 C CA . ILE A 1 91 ? 7.864 -0.028 -19.598 1.00 90.75 91 ILE A CA 1
ATOM 749 C C . ILE A 1 91 ? 7.504 -0.418 -21.034 1.00 90.75 91 ILE A C 1
ATOM 751 O O . ILE A 1 91 ? 6.495 0.039 -21.565 1.00 90.75 91 ILE A O 1
ATOM 755 N N . SER A 1 92 ? 8.327 -1.256 -21.662 1.00 92.50 92 SER A N 1
ATOM 756 C CA . SER A 1 92 ? 8.079 -1.746 -23.022 1.00 92.50 92 SER A CA 1
ATOM 757 C C . SER A 1 92 ? 6.829 -2.632 -23.110 1.00 92.50 92 SER A C 1
ATOM 759 O O . SER A 1 92 ? 6.428 -3.267 -22.129 1.00 92.50 92 SER A O 1
ATOM 761 N N . ASP A 1 93 ? 6.271 -2.756 -24.319 1.00 94.19 93 ASP A N 1
ATOM 762 C CA . ASP A 1 93 ? 5.134 -3.644 -24.613 1.00 94.19 93 ASP A CA 1
ATOM 763 C C . ASP A 1 93 ? 5.400 -5.102 -24.231 1.00 94.19 93 ASP A C 1
ATOM 765 O O . ASP A 1 93 ? 4.492 -5.828 -23.833 1.00 94.19 93 ASP A O 1
ATOM 769 N N . GLU A 1 94 ? 6.662 -5.522 -24.295 1.00 93.81 94 GLU A N 1
ATOM 770 C CA . GLU A 1 94 ? 7.102 -6.844 -23.865 1.00 93.81 94 GLU A CA 1
ATOM 771 C C . GLU A 1 94 ? 6.807 -7.063 -22.368 1.00 93.81 94 GLU A C 1
ATOM 773 O O . GLU A 1 94 ? 6.156 -8.039 -21.991 1.00 93.81 94 GLU A O 1
ATOM 778 N N . PHE A 1 95 ? 7.180 -6.116 -21.500 1.00 94.00 95 PHE A N 1
ATOM 779 C CA . PHE A 1 95 ? 6.848 -6.202 -20.076 1.00 94.00 95 PHE A CA 1
ATOM 780 C C . PHE A 1 95 ? 5.340 -6.133 -19.831 1.00 94.00 95 PHE A C 1
ATOM 782 O O . PHE A 1 95 ? 4.823 -6.861 -18.980 1.00 94.00 95 PHE A O 1
ATOM 789 N N . ILE A 1 96 ? 4.615 -5.308 -20.590 1.00 92.88 96 ILE A N 1
ATOM 790 C CA . ILE A 1 96 ? 3.152 -5.238 -20.504 1.00 92.88 96 ILE A CA 1
ATOM 791 C C . ILE A 1 96 ? 2.535 -6.600 -20.841 1.00 92.88 96 ILE A C 1
ATOM 793 O O . ILE A 1 96 ? 1.651 -7.072 -20.125 1.00 92.88 96 ILE A O 1
ATOM 797 N N . HIS A 1 97 ? 3.017 -7.258 -21.894 1.00 94.00 97 HIS A N 1
ATOM 798 C CA . HIS A 1 97 ? 2.489 -8.536 -22.348 1.00 94.00 97 HIS A CA 1
ATOM 799 C C . HIS A 1 97 ? 2.712 -9.655 -21.330 1.00 94.00 97 HIS A C 1
ATOM 801 O O . HIS A 1 97 ? 1.770 -10.395 -21.042 1.00 94.00 97 HIS A O 1
ATOM 807 N N . TYR A 1 98 ? 3.916 -9.770 -20.761 1.00 94.81 98 TYR A N 1
ATOM 808 C CA . TYR A 1 98 ? 4.281 -10.903 -19.904 1.00 94.81 98 TYR A CA 1
ATOM 809 C C . TYR A 1 98 ? 4.018 -10.670 -18.415 1.00 94.81 98 TYR A C 1
ATOM 811 O O . TYR A 1 98 ? 3.569 -11.586 -17.726 1.00 94.81 98 TYR A O 1
ATOM 819 N N . ILE A 1 99 ? 4.197 -9.450 -17.908 1.00 93.12 99 ILE A N 1
ATOM 820 C CA . ILE A 1 99 ? 4.159 -9.169 -16.464 1.00 93.12 99 ILE A CA 1
ATOM 821 C C . ILE A 1 99 ? 2.832 -8.545 -16.040 1.00 93.12 99 ILE A C 1
ATOM 823 O O . ILE A 1 99 ? 2.282 -8.912 -15.001 1.00 93.12 99 ILE A O 1
ATOM 827 N N . VAL A 1 100 ? 2.296 -7.610 -16.826 1.00 91.44 100 VAL A N 1
ATOM 828 C CA . VAL A 1 100 ? 1.158 -6.795 -16.388 1.00 91.44 100 VAL A CA 1
ATOM 829 C C . VAL A 1 100 ? -0.157 -7.569 -16.496 1.00 91.44 100 VAL A C 1
ATOM 831 O O . VAL A 1 100 ? -0.556 -8.052 -17.557 1.00 91.44 100 VAL A O 1
ATOM 834 N N . LYS A 1 101 ? -0.888 -7.641 -15.381 1.00 91.69 101 LYS A N 1
ATOM 835 C CA . LYS A 1 101 ? -2.280 -8.099 -15.351 1.00 91.69 101 LYS A CA 1
ATOM 836 C C . LYS A 1 101 ? -3.211 -6.923 -15.658 1.00 91.69 101 LYS A C 1
ATOM 838 O O . LYS A 1 101 ? -3.162 -5.904 -14.981 1.00 91.69 101 LYS A O 1
ATOM 843 N N . LYS A 1 102 ? -4.096 -7.082 -16.648 1.00 88.25 102 LYS A N 1
ATOM 844 C CA . LYS A 1 102 ? -5.213 -6.152 -16.884 1.00 88.25 102 LYS A CA 1
ATOM 845 C C . LYS A 1 102 ? -6.395 -6.503 -15.973 1.00 88.25 102 LYS A C 1
ATOM 847 O O . LYS A 1 102 ? -6.801 -7.667 -15.934 1.00 88.25 102 LYS A O 1
ATOM 852 N N . GLY A 1 103 ? -6.949 -5.511 -15.277 1.00 89.19 103 GLY A N 1
ATOM 853 C CA . GLY A 1 103 ? -8.075 -5.672 -14.347 1.00 89.19 103 GLY A CA 1
ATOM 854 C C . GLY A 1 103 ? -7.708 -6.355 -13.017 1.00 89.19 103 GLY A C 1
ATOM 855 O O . GLY A 1 103 ? -6.530 -6.631 -12.783 1.00 89.19 103 GLY A O 1
ATOM 856 N N . PRO A 1 104 ? -8.702 -6.661 -12.160 1.00 86.44 104 PRO A N 1
ATOM 857 C CA . PRO A 1 104 ? -8.478 -7.207 -10.820 1.00 86.44 104 PRO A CA 1
ATOM 858 C C . PRO A 1 104 ? -7.711 -8.539 -10.789 1.00 86.44 104 PRO A C 1
ATOM 860 O O . PRO A 1 104 ? -7.659 -9.283 -11.778 1.00 86.44 104 PRO A O 1
ATOM 863 N N . GLY A 1 105 ? -7.153 -8.855 -9.619 1.00 88.94 105 GLY A N 1
ATOM 864 C CA . GLY A 1 105 ? -6.367 -10.064 -9.363 1.00 88.94 105 GLY A CA 1
ATOM 865 C C . GLY A 1 105 ? -4.866 -9.864 -9.577 1.00 88.94 105 GLY A C 1
ATOM 866 O O . GLY A 1 105 ? -4.378 -8.740 -9.662 1.00 88.94 105 GLY A O 1
ATOM 867 N N . HIS A 1 106 ? -4.128 -10.968 -9.657 1.00 91.19 106 HIS A N 1
ATOM 868 C CA . HIS A 1 106 ? -2.681 -10.958 -9.862 1.00 91.19 106 HIS A CA 1
ATOM 869 C C . HIS A 1 106 ? -2.281 -11.871 -11.024 1.00 91.19 106 HIS A C 1
ATOM 871 O O . HIS A 1 106 ? -3.066 -12.693 -11.499 1.00 91.19 106 HIS A O 1
ATOM 877 N N . ARG A 1 107 ? -1.043 -11.706 -11.489 1.00 93.25 107 ARG A N 1
ATOM 878 C CA . ARG A 1 107 ? -0.365 -12.626 -12.402 1.00 93.25 107 ARG A CA 1
ATOM 879 C C . ARG A 1 107 ? 0.942 -13.060 -11.751 1.00 93.25 107 ARG A C 1
ATOM 881 O O . ARG A 1 107 ? 1.621 -12.236 -11.147 1.00 93.25 107 ARG A O 1
ATOM 888 N N . CYS A 1 108 ? 1.293 -14.327 -11.924 1.00 94.81 108 CYS A N 1
ATOM 889 C CA . CYS A 1 108 ? 2.594 -14.872 -11.555 1.00 94.81 108 CYS A CA 1
ATOM 890 C C . CYS A 1 108 ? 3.391 -15.117 -12.844 1.00 94.81 108 CYS A C 1
ATOM 892 O O . CYS A 1 108 ? 3.242 -16.186 -13.433 1.00 94.81 108 CYS A O 1
ATOM 894 N N . PRO A 1 109 ? 4.139 -14.121 -13.356 1.00 93.38 109 PRO A N 1
ATOM 895 C CA . PRO A 1 109 ? 4.943 -14.303 -14.560 1.00 93.38 109 PRO A CA 1
ATOM 896 C C . PRO A 1 109 ? 6.104 -15.267 -14.300 1.00 93.38 109 PRO A C 1
ATOM 898 O O . PRO A 1 109 ? 6.550 -15.417 -13.159 1.00 93.38 109 PRO A O 1
ATOM 901 N N . ASP A 1 110 ? 6.641 -15.859 -15.367 1.00 95.81 110 ASP A N 1
ATOM 902 C CA . ASP A 1 110 ? 7.865 -16.651 -15.268 1.00 95.81 110 ASP A CA 1
ATOM 903 C C . ASP A 1 110 ? 9.004 -15.823 -14.672 1.00 95.81 110 ASP A C 1
ATOM 905 O O . ASP A 1 110 ? 9.162 -14.632 -14.967 1.00 95.81 110 ASP A O 1
ATOM 909 N N . LYS A 1 111 ? 9.842 -16.481 -13.863 1.00 95.44 111 LYS A N 1
ATOM 910 C CA . LYS A 1 111 ? 10.911 -15.823 -13.101 1.00 95.44 111 LYS A CA 1
ATOM 911 C C . LYS A 1 111 ? 11.805 -14.943 -13.979 1.00 95.44 111 LYS A C 1
ATOM 913 O O . LYS A 1 111 ? 12.142 -13.836 -13.573 1.00 95.44 111 LYS A O 1
ATOM 918 N N . HIS A 1 112 ? 12.136 -15.399 -15.189 1.00 96.44 112 HIS A N 1
ATOM 919 C CA . HIS A 1 112 ? 12.973 -14.643 -16.122 1.00 96.44 112 HIS A CA 1
ATOM 920 C C . HIS A 1 112 ? 12.406 -13.248 -16.437 1.00 96.44 112 HIS A C 1
ATOM 922 O O . HIS A 1 112 ? 13.159 -12.278 -16.474 1.00 96.44 112 HIS A O 1
ATOM 928 N N . TRP A 1 113 ? 11.086 -13.120 -16.607 1.00 95.56 113 TRP A N 1
ATOM 929 C CA . TRP A 1 113 ? 10.450 -11.822 -16.843 1.00 95.56 113 TRP A CA 1
ATOM 930 C C . TRP A 1 113 ? 10.540 -10.913 -15.622 1.00 95.56 113 TRP A C 1
ATOM 932 O O . TRP A 1 113 ? 10.849 -9.730 -15.762 1.00 95.56 113 TRP A O 1
ATOM 942 N N . GLY A 1 114 ? 10.322 -11.471 -14.428 1.00 93.12 114 GLY A N 1
ATOM 943 C CA . GLY A 1 114 ? 10.516 -10.753 -13.169 1.00 93.12 114 GLY A CA 1
ATOM 944 C C . GLY A 1 114 ? 11.948 -10.236 -13.019 1.00 93.12 114 GLY A C 1
ATOM 945 O O . GLY A 1 114 ? 12.146 -9.047 -12.778 1.00 93.12 114 GLY A O 1
ATOM 946 N N . ASP A 1 115 ? 12.941 -11.099 -13.244 1.00 94.38 115 ASP A N 1
ATOM 947 C CA . ASP A 1 115 ? 14.361 -10.741 -13.180 1.00 94.38 115 ASP A CA 1
ATOM 948 C C . ASP A 1 115 ? 14.702 -9.638 -14.198 1.00 94.38 115 ASP A C 1
ATOM 950 O O . ASP A 1 115 ? 15.323 -8.636 -13.841 1.00 94.38 115 ASP A O 1
ATOM 954 N N . LYS A 1 116 ? 14.231 -9.768 -15.448 1.00 95.44 116 LYS A N 1
ATOM 955 C CA . LYS A 1 116 ? 14.454 -8.781 -16.518 1.00 95.44 116 LYS A CA 1
ATOM 956 C C . LYS A 1 116 ? 13.875 -7.410 -16.155 1.00 95.44 116 LYS A C 1
ATOM 958 O O . LYS A 1 116 ? 14.529 -6.392 -16.385 1.00 95.44 116 LYS A O 1
ATOM 963 N N . LEU A 1 117 ? 12.677 -7.369 -15.566 1.00 93.69 117 LEU A N 1
ATOM 964 C CA . LEU A 1 117 ? 12.058 -6.121 -15.114 1.00 93.69 117 LEU A CA 1
ATOM 965 C C . LEU A 1 117 ? 12.836 -5.497 -13.955 1.00 93.69 117 LEU A C 1
ATOM 967 O O . LEU A 1 117 ? 13.086 -4.294 -13.971 1.00 93.69 117 LEU A O 1
ATOM 971 N N . ILE A 1 118 ? 13.246 -6.299 -12.970 1.00 92.56 118 ILE A N 1
ATOM 972 C CA . ILE A 1 118 ? 14.043 -5.816 -11.838 1.00 92.56 118 ILE A CA 1
ATOM 973 C C . ILE A 1 118 ? 15.351 -5.204 -12.345 1.00 92.56 118 ILE A C 1
ATOM 975 O O . ILE A 1 118 ? 15.655 -4.074 -11.974 1.00 92.56 118 ILE A O 1
ATOM 979 N N . SER A 1 119 ? 16.074 -5.884 -13.243 1.00 94.25 119 SER A N 1
ATOM 980 C CA . SER A 1 119 ? 17.312 -5.360 -13.836 1.00 94.25 119 SER A CA 1
ATOM 981 C C . SER A 1 119 ? 17.094 -4.065 -14.622 1.00 94.25 119 SER A C 1
ATOM 983 O O . SER A 1 119 ? 17.875 -3.124 -14.479 1.00 94.25 119 SER A O 1
ATOM 985 N N . TYR A 1 120 ? 16.026 -3.987 -15.427 1.00 94.56 120 TYR A N 1
ATOM 986 C CA . TYR A 1 120 ? 15.669 -2.768 -16.162 1.00 94.56 120 TYR A CA 1
ATOM 987 C C . TYR A 1 120 ? 15.473 -1.580 -15.214 1.00 94.56 120 TYR A C 1
ATOM 989 O O . TYR A 1 120 ? 15.983 -0.482 -15.450 1.00 94.56 120 TYR A O 1
ATOM 997 N N . ILE A 1 121 ? 14.758 -1.806 -14.115 1.00 93.69 121 ILE A N 1
ATOM 998 C CA . ILE A 1 121 ? 14.398 -0.749 -13.174 1.00 93.69 121 ILE A CA 1
ATOM 999 C C . ILE A 1 121 ? 15.579 -0.359 -12.312 1.00 93.69 121 ILE A C 1
ATOM 1001 O O . ILE A 1 121 ? 15.827 0.831 -12.186 1.00 93.69 121 ILE A O 1
ATOM 1005 N N . SER A 1 122 ? 16.351 -1.311 -11.790 1.00 93.25 122 SER A N 1
ATOM 1006 C CA . SER A 1 122 ? 17.549 -0.994 -11.010 1.00 93.25 122 SER A CA 1
ATOM 1007 C C . SER A 1 122 ? 18.585 -0.228 -11.833 1.00 93.25 122 SER A C 1
ATOM 1009 O O . SER A 1 122 ? 19.290 0.617 -11.293 1.00 93.25 122 SER A O 1
ATOM 1011 N N . TYR A 1 123 ? 18.664 -0.492 -13.142 1.00 94.62 123 TYR A N 1
ATOM 1012 C CA . TYR A 1 123 ? 19.534 0.254 -14.049 1.00 94.62 123 TYR A CA 1
ATOM 1013 C C . TYR A 1 123 ? 19.036 1.688 -14.283 1.00 94.62 123 TYR A C 1
ATOM 1015 O O . TYR A 1 123 ? 19.800 2.641 -14.156 1.00 94.62 123 TYR A O 1
ATOM 1023 N N . LYS A 1 124 ? 17.747 1.859 -14.605 1.00 94.31 124 LYS A N 1
ATOM 1024 C CA . LYS A 1 124 ? 17.151 3.174 -14.908 1.00 94.31 124 LYS A CA 1
ATOM 1025 C C . LYS A 1 124 ? 16.934 4.038 -13.654 1.00 94.31 124 LYS A C 1
ATOM 1027 O O . LYS A 1 124 ? 16.947 5.264 -13.735 1.00 94.31 124 LYS A O 1
ATOM 1032 N N . TYR A 1 125 ? 16.732 3.397 -12.507 1.00 93.94 125 TYR A N 1
ATOM 1033 C CA . TYR A 1 125 ? 16.390 3.984 -11.214 1.00 93.94 125 TYR A CA 1
ATOM 1034 C C . TYR A 1 125 ? 17.311 3.389 -10.132 1.00 93.94 125 TYR A C 1
ATOM 1036 O O . TYR A 1 125 ? 16.933 2.448 -9.428 1.00 93.94 125 TYR A O 1
ATOM 1044 N N . PRO A 1 126 ? 18.537 3.924 -9.985 1.00 92.62 126 PRO A N 1
ATOM 1045 C CA . PRO A 1 126 ? 19.548 3.345 -9.097 1.00 92.62 126 PRO A CA 1
ATOM 1046 C C . PRO A 1 126 ? 19.220 3.504 -7.605 1.00 92.62 126 PRO A C 1
ATOM 1048 O O . PRO A 1 126 ? 19.805 2.822 -6.769 1.00 92.62 126 PRO A O 1
ATOM 1051 N N . THR A 1 127 ? 18.284 4.388 -7.253 1.00 95.12 127 THR A N 1
ATOM 1052 C CA . THR A 1 127 ? 17.875 4.639 -5.867 1.00 95.12 127 THR A CA 1
ATOM 1053 C C . THR A 1 127 ? 16.488 4.062 -5.616 1.00 95.12 127 THR A C 1
ATOM 1055 O O . THR A 1 127 ? 15.530 4.409 -6.288 1.00 95.12 127 THR A O 1
ATOM 1058 N N . MET A 1 128 ? 16.346 3.193 -4.623 1.00 95.94 128 MET A N 1
ATOM 1059 C CA . MET A 1 128 ? 15.024 2.731 -4.195 1.00 95.94 128 MET A CA 1
ATOM 1060 C C . MET A 1 128 ? 14.302 3.829 -3.403 1.00 95.94 128 MET A C 1
ATOM 1062 O O . MET A 1 128 ? 14.935 4.646 -2.736 1.00 95.94 128 MET A O 1
ATOM 1066 N N . GLY A 1 129 ? 12.973 3.825 -3.438 1.00 95.56 129 GLY A N 1
ATOM 1067 C CA . GLY A 1 129 ? 12.136 4.631 -2.559 1.00 95.56 129 GLY A CA 1
ATOM 1068 C C . GLY A 1 129 ? 11.017 5.381 -3.273 1.00 95.56 129 GLY A C 1
ATOM 1069 O O . GLY A 1 129 ? 10.394 4.894 -4.221 1.00 95.56 129 GLY A O 1
ATOM 1070 N N . TYR A 1 130 ? 10.731 6.568 -2.745 1.00 94.25 130 TYR A N 1
ATOM 1071 C CA . TYR A 1 130 ? 9.625 7.426 -3.146 1.00 94.25 130 TYR A CA 1
ATOM 1072 C C . TYR A 1 130 ? 10.062 8.424 -4.219 1.00 94.25 130 TYR A C 1
ATOM 1074 O O . TYR A 1 130 ? 10.924 9.264 -3.971 1.00 94.25 130 TYR A O 1
ATOM 1082 N N . TYR A 1 131 ? 9.456 8.336 -5.399 1.00 94.62 131 TYR A N 1
ATOM 1083 C CA . TYR A 1 131 ? 9.762 9.204 -6.533 1.00 94.62 131 TYR A CA 1
ATOM 1084 C C . TYR A 1 131 ? 8.756 10.335 -6.724 1.00 94.62 131 TYR A C 1
ATOM 1086 O O . TYR A 1 131 ? 9.145 11.365 -7.271 1.00 94.62 131 TYR A O 1
ATOM 1094 N N . ASP A 1 132 ? 7.488 10.147 -6.337 1.00 93.88 132 ASP A N 1
ATOM 1095 C CA . ASP A 1 132 ? 6.468 11.187 -6.495 1.00 93.88 132 ASP A CA 1
ATOM 1096 C C . ASP A 1 132 ? 5.180 10.959 -5.674 1.00 93.88 132 ASP A C 1
ATOM 1098 O O . ASP A 1 132 ? 4.873 9.826 -5.307 1.00 93.88 132 ASP A O 1
ATOM 1102 N N . ASP A 1 133 ? 4.412 12.043 -5.501 1.00 91.06 133 ASP A N 1
ATOM 1103 C CA . ASP A 1 133 ? 2.970 12.170 -5.197 1.00 91.06 133 ASP A CA 1
ATOM 1104 C C . ASP A 1 133 ? 2.055 10.984 -5.581 1.00 91.06 133 ASP A C 1
ATOM 1106 O O . ASP A 1 133 ? 2.041 10.682 -6.780 1.00 91.06 133 ASP A O 1
ATOM 1110 N N . PRO A 1 134 ? 1.195 10.363 -4.731 1.00 89.19 134 PRO A N 1
ATOM 1111 C CA . PRO A 1 134 ? 0.029 9.661 -5.262 1.00 89.19 134 PRO A CA 1
ATOM 1112 C C . PRO A 1 134 ? -0.791 10.595 -6.161 1.00 89.19 134 PRO A C 1
ATOM 1114 O O . PRO A 1 134 ? -1.070 11.735 -5.793 1.00 89.19 134 PRO A O 1
ATOM 1117 N N . ALA A 1 135 ? -1.221 10.111 -7.328 1.00 86.75 135 ALA A N 1
ATOM 1118 C CA . ALA A 1 135 ? -1.928 10.940 -8.310 1.00 86.75 135 ALA A CA 1
ATOM 1119 C C . ALA A 1 135 ? -3.247 11.539 -7.780 1.00 86.75 135 ALA A C 1
ATOM 1121 O O . ALA A 1 135 ? -3.664 12.600 -8.234 1.00 86.75 135 ALA A O 1
ATOM 1122 N N . LEU A 1 136 ? -3.880 10.875 -6.806 1.00 81.62 136 LEU A N 1
ATOM 1123 C CA . LEU A 1 136 ? -5.166 11.270 -6.222 1.00 81.62 136 LEU A CA 1
ATOM 1124 C C . LEU A 1 136 ? -5.030 12.067 -4.907 1.00 81.62 136 LEU A C 1
ATOM 1126 O O . LEU A 1 136 ? -6.029 12.388 -4.274 1.00 81.62 136 LEU A O 1
ATOM 1130 N N . PHE A 1 137 ? -3.814 12.425 -4.478 1.00 82.50 137 PHE A N 1
ATOM 1131 C CA . PHE A 1 137 ? -3.571 13.196 -3.246 1.00 82.50 137 PHE A CA 1
ATOM 1132 C C . PHE A 1 137 ? -3.674 14.719 -3.457 1.00 82.50 137 PHE A C 1
ATOM 1134 O O . PHE A 1 137 ? -2.808 15.482 -3.037 1.00 82.50 137 PHE A O 1
ATOM 1141 N N . SER A 1 138 ? -4.747 15.183 -4.098 1.00 84.56 138 SER A N 1
ATOM 1142 C CA . SER A 1 138 ? -5.045 16.619 -4.248 1.00 84.56 138 SER A CA 1
ATOM 1143 C C . SER A 1 138 ? -6.122 17.105 -3.275 1.00 84.56 138 SER A C 1
ATOM 1145 O O . SER A 1 138 ? -6.054 18.231 -2.783 1.00 84.56 138 SER A O 1
ATOM 1147 N N . LYS A 1 139 ? -7.096 16.247 -2.960 1.00 87.75 139 LYS A N 1
ATOM 1148 C CA . LYS A 1 139 ? -8.205 16.509 -2.041 1.00 87.75 139 LYS A CA 1
ATOM 1149 C C . LYS A 1 139 ? -8.573 15.217 -1.311 1.00 87.75 139 LYS A C 1
ATOM 1151 O O . LYS A 1 139 ? -8.350 14.121 -1.821 1.00 87.75 139 LYS A O 1
ATOM 1156 N N . PHE A 1 140 ? -9.091 15.344 -0.092 1.00 88.75 140 PHE A N 1
ATOM 1157 C CA . PHE A 1 140 ? -9.646 14.197 0.616 1.00 88.75 140 PHE A CA 1
ATOM 1158 C C . PHE A 1 140 ? -11.069 13.936 0.135 1.00 88.75 140 PHE A C 1
ATOM 1160 O O . PHE A 1 140 ? -11.908 14.837 0.159 1.00 88.75 140 PHE A O 1
ATOM 1167 N N . GLU A 1 141 ? -11.336 12.698 -0.250 1.00 89.25 141 GLU A N 1
ATOM 1168 C CA . GLU A 1 141 ? -12.664 12.188 -0.583 1.00 89.25 141 GLU A CA 1
ATOM 1169 C C . GLU A 1 141 ? -12.763 10.799 0.034 1.00 89.25 141 GLU A C 1
ATOM 1171 O O . GLU A 1 141 ? -11.736 10.142 0.146 1.00 89.25 141 GLU A O 1
ATOM 1176 N N . ARG A 1 142 ? -13.934 10.357 0.501 1.00 88.75 142 ARG A N 1
ATOM 1177 C CA . ARG A 1 142 ? -14.103 8.972 0.968 1.00 88.75 142 ARG A CA 1
ATOM 1178 C C . ARG A 1 142 ? -14.362 8.061 -0.229 1.00 88.75 142 ARG A C 1
ATOM 1180 O O . ARG A 1 142 ? -14.926 8.488 -1.231 1.00 88.75 142 ARG A O 1
ATOM 1187 N N . TYR A 1 143 ? -13.946 6.812 -0.104 1.00 82.25 143 TYR A N 1
ATOM 1188 C CA . TYR A 1 143 ? -14.308 5.743 -1.018 1.00 82.25 143 TYR A CA 1
ATOM 1189 C C . TYR A 1 143 ? -15.818 5.484 -0.932 1.00 82.25 143 TYR A C 1
ATOM 1191 O O . TYR A 1 143 ? -16.360 5.339 0.162 1.00 82.25 143 TYR A O 1
ATOM 1199 N N . ASP A 1 144 ? -16.494 5.397 -2.075 1.00 78.94 144 ASP A N 1
ATOM 1200 C CA . ASP A 1 144 ? -17.955 5.240 -2.174 1.00 78.94 144 ASP A CA 1
ATOM 1201 C C . ASP A 1 144 ? -18.468 3.834 -1.805 1.00 78.94 144 ASP A C 1
ATOM 1203 O O . ASP A 1 144 ? -19.674 3.583 -1.771 1.00 78.94 144 ASP A O 1
ATOM 1207 N N . GLY A 1 145 ? -17.557 2.908 -1.500 1.00 67.56 145 GLY A N 1
ATOM 1208 C CA . GLY A 1 145 ? -17.890 1.570 -1.036 1.00 67.56 145 GLY A CA 1
ATOM 1209 C C . GLY A 1 145 ? -18.213 0.570 -2.145 1.00 67.56 145 GLY A C 1
ATOM 1210 O O . GLY A 1 145 ? -18.539 -0.568 -1.806 1.00 67.56 145 GLY A O 1
ATOM 1211 N N . GLN A 1 146 ? -18.096 0.936 -3.428 1.00 62.91 146 GLN A N 1
ATOM 1212 C CA . GLN A 1 146 ? -18.420 0.062 -4.560 1.00 62.91 146 GLN A CA 1
ATOM 1213 C C . GLN A 1 146 ? -17.157 -0.306 -5.351 1.00 62.91 146 GLN A C 1
ATOM 1215 O O . GLN A 1 146 ? -16.502 0.552 -5.931 1.00 62.91 146 GLN A O 1
ATOM 1220 N N . SER A 1 147 ? -16.801 -1.597 -5.358 1.00 56.94 147 SER A N 1
ATOM 1221 C CA . SER A 1 147 ? -15.746 -2.162 -6.221 1.00 56.94 147 SER A CA 1
ATOM 1222 C C . SER A 1 147 ? -16.333 -2.981 -7.355 1.00 56.94 147 SER A C 1
ATOM 1224 O O . SER A 1 147 ? -17.206 -3.814 -7.015 1.00 56.94 147 SER A O 1
#

pLDDT: mean 92.83, std 5.64, range [56.94, 98.31]

Sequence (147 aa):
MIMRISEKISFNEYWHDPKYATKKPVMNGSLKKMYGDNIYHHNGTKWIQVDSHHSLEDGSPNVHNLRKDTSVDAVLISNEYYYFGKKTLEISDEFIHYIVKKGPGHRCPDKHWGDKLISYISYKYPTMGYYDDPALFSKFERYDGQS

Radius of gyration: 17.32 Å; chains: 1; bounding box: 40×33×45 Å